Protein AF-A0A834SCP5-F1 (afdb_monomer)

Mean predicted aligned error: 6.64 Å

pLDDT: mean 86.17, std 10.93, range [46.47, 97.38]

Solvent-accessible surface area (backbone atoms only — not comparable to full-atom values): 8808 Å² total; per-residue (Å²): 131,85,77,76,65,58,92,88,56,63,90,80,50,80,80,53,61,79,85,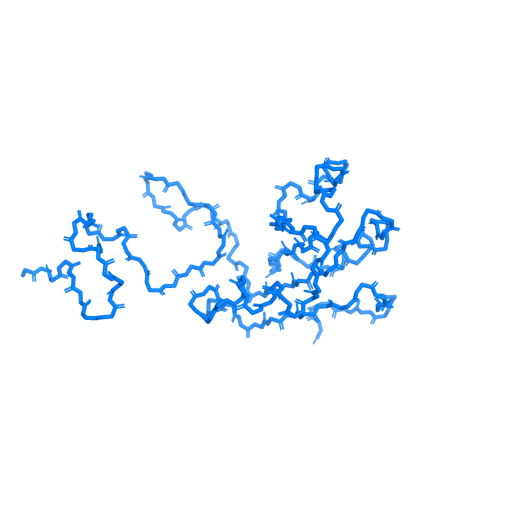71,77,66,87,59,43,72,90,69,89,63,63,96,60,88,64,54,76,73,76,46,96,66,79,49,41,32,37,39,34,37,50,40,46,73,94,45,47,69,64,50,53,61,45,56,72,55,50,60,80,46,45,44,49,36,40,38,21,29,68,58,56,65,72,72,46,64,79,42,79,68,48,76,76,38,45,80,47,70,47,66,82,52,53,64,70,61,49,44,75,70,70,59,39,66,48,42,45,65,73,36,84,44,78,43,82,49,61,72,86,62,81,51,89,86,66,69,76,87,119

Secondary structure (DSSP, 8-state):
---S--TTSPTTGGGSPTTT--S---S----SSS-GGGS-SS---EEEEEEE-GGGHHHHHHHHTTS-TTEEEEEEESSS--GGGGGSTTGGGSEEEE-TT--HHHHHHHH--HHHHTT-SEEEEE-TTS--TT--S--

Foldseek 3Di:
DDDQDDPLFDPPSNPPGRPPTDLAAQPDDADPDDDRVVVDPDAAQEEEEEEDEPVLLVQVLVVVVQDDPNYAYEYEYQCQPLVVNVVPVCSVRHHYDYDHNDDLVVCCVPPVPCRHCVSHPYYHHDYSPDHCPPDHPPD

InterPro domains:
  IPR007877 Protein of unknown function DUF707 [PF05212] (8-139)
  IPR007877 Protein of unknown function DUF707 [PTHR31210] (4-139)

Organism: NCBI:txid362788

Radius of gyration: 17.18 Å; Cα contacts (8 Å, |Δi|>4): 176; chains: 1; bounding box: 31×44×42 Å

Nearest PDB structures (foldseek):
  5jjc-assembly2_D  TM=4.871E-01  e=1.333E-01  Brucella abortus S19
  6ezo-assembly1_C  TM=4.198E-01  e=7.587E-01  Homo sapiens
  7xwi-assembly2_C  TM=4.262E-01  e=9.817E-01  Meyerozyma guilliermondii
  6sgb-assembly1_FF  TM=5.302E-01  e=2.419E+00  Trypanosoma brucei brucei
  3tho-assembly1_B  TM=4.765E-01  e=1.994E+00  Thermotoga maritima

Sequence (139 aa):
MMQIWVPSNPRGAERLAPAIVKSESDLYLRRLWGQPNEDLNVKPKYLVTFTVGYDQIDIIDEAVKKFSENFTILLFHYDGRSSEWDQLKWSRHAIHISAPKQTKWWFAKRFLHPDIVAPYDYIFIWDEDLGVEHFDAEE

Structure (mmCIF, N/CA/C/O backbone):
data_AF-A0A834SCP5-F1
#
_entry.id   AF-A0A834SCP5-F1
#
loop_
_atom_site.group_PDB
_atom_site.id
_atom_site.type_symbol
_atom_site.label_atom_id
_atom_site.label_alt_id
_atom_site.label_comp_id
_atom_site.label_asym_id
_atom_site.label_entity_id
_atom_site.label_seq_id
_atom_site.pdbx_PDB_ins_code
_atom_site.Cartn_x
_atom_site.Cartn_y
_atom_site.Cartn_z
_atom_site.occupancy
_atom_site.B_iso_or_equiv
_atom_site.auth_seq_id
_atom_site.auth_comp_id
_atom_site.auth_asym_id
_atom_site.auth_atom_id
_atom_site.pdbx_PDB_model_num
ATOM 1 N N . MET A 1 1 ? -13.724 -25.102 29.589 1.00 46.47 1 MET A N 1
ATOM 2 C CA . MET A 1 1 ? -12.384 -25.281 28.991 1.00 46.47 1 MET A CA 1
ATOM 3 C C . MET A 1 1 ? -12.423 -24.575 27.642 1.00 46.47 1 MET A C 1
ATOM 5 O O . MET A 1 1 ? -13.245 -24.965 26.825 1.00 46.47 1 MET A O 1
ATOM 9 N N . MET A 1 2 ? -11.686 -23.475 27.450 1.00 54.28 2 MET A N 1
ATOM 10 C CA . MET A 1 2 ? -11.648 -22.790 26.147 1.00 54.28 2 MET A CA 1
ATOM 11 C C . MET A 1 2 ? -11.020 -23.741 25.125 1.00 54.28 2 MET A C 1
ATOM 13 O O . MET A 1 2 ? -9.918 -24.233 25.360 1.00 54.28 2 MET A O 1
ATOM 17 N N . GLN A 1 3 ? -11.719 -24.039 24.027 1.00 53.75 3 GLN A N 1
ATOM 18 C CA . GLN A 1 3 ? -11.093 -24.734 22.906 1.00 53.75 3 GLN A CA 1
ATOM 19 C C . GLN A 1 3 ? -10.038 -23.804 22.299 1.00 53.75 3 GLN A C 1
ATOM 21 O O . GLN A 1 3 ? -10.356 -22.726 21.811 1.00 53.75 3 GLN A O 1
ATOM 26 N N . ILE A 1 4 ? -8.775 -24.221 22.392 1.00 59.66 4 ILE A N 1
ATOM 27 C CA . ILE A 1 4 ? -7.585 -23.465 21.963 1.00 59.66 4 ILE A CA 1
ATOM 28 C C . ILE A 1 4 ? -7.492 -23.416 20.428 1.00 59.66 4 ILE A C 1
ATOM 30 O O . ILE A 1 4 ? -6.882 -22.515 19.858 1.00 59.66 4 ILE A O 1
ATOM 34 N N . TRP A 1 5 ? -8.140 -24.368 19.756 1.00 62.38 5 TRP A N 1
ATOM 35 C CA . TRP A 1 5 ? -8.140 -24.512 18.310 1.00 62.38 5 TRP A CA 1
ATOM 36 C C . TRP A 1 5 ? -9.556 -24.797 17.805 1.00 62.38 5 TRP A C 1
ATOM 38 O O . TRP A 1 5 ? -10.265 -25.625 18.379 1.00 62.38 5 TRP A O 1
ATOM 48 N N . VAL A 1 6 ? -9.942 -24.116 16.727 1.00 67.44 6 VAL A N 1
ATOM 49 C CA . VAL A 1 6 ? -11.191 -24.337 15.986 1.00 67.44 6 VAL A CA 1
ATOM 50 C C . VAL A 1 6 ? -10.865 -24.715 14.536 1.00 67.44 6 VAL A C 1
ATOM 52 O O . VAL A 1 6 ? -9.815 -24.304 14.041 1.00 67.44 6 VAL A O 1
ATOM 55 N N . PRO A 1 7 ? -11.745 -25.448 13.824 1.00 67.69 7 PRO A N 1
ATOM 56 C CA . PRO A 1 7 ? -11.488 -25.905 12.451 1.00 67.69 7 PRO A CA 1
ATOM 57 C C . PRO A 1 7 ? -11.187 -24.800 11.428 1.00 67.69 7 PRO A C 1
ATOM 59 O O . PRO A 1 7 ? -10.659 -25.096 10.362 1.00 67.69 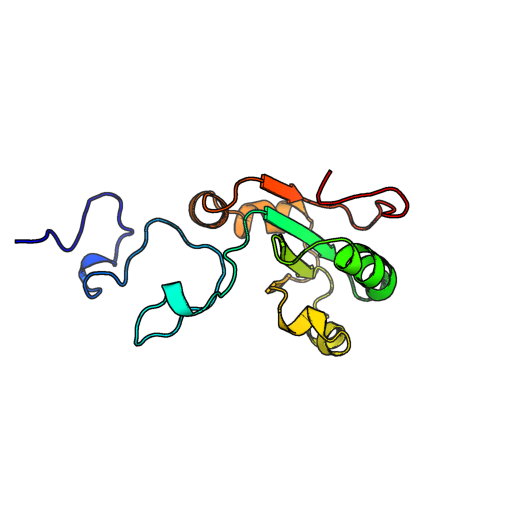7 PRO A O 1
ATOM 62 N N . SER A 1 8 ? -11.524 -23.545 11.736 1.00 69.62 8 SER A N 1
ATOM 63 C CA . SER A 1 8 ? -11.201 -22.378 10.910 1.00 69.62 8 SER A CA 1
ATOM 64 C C . SER A 1 8 ? -9.746 -21.907 11.037 1.00 69.62 8 SER A C 1
ATOM 66 O O . SER A 1 8 ? -9.326 -21.056 10.262 1.00 69.62 8 SER A O 1
ATOM 68 N N . ASN A 1 9 ? -8.968 -22.420 11.996 1.00 71.38 9 ASN A N 1
ATOM 69 C CA . ASN A 1 9 ? -7.567 -22.037 12.161 1.00 71.38 9 ASN A CA 1
ATOM 70 C C . ASN A 1 9 ? -6.670 -22.763 11.138 1.00 71.38 9 ASN A C 1
ATOM 72 O O . ASN A 1 9 ? -6.891 -23.945 10.855 1.00 71.38 9 ASN A O 1
ATOM 76 N N . PRO A 1 10 ? -5.613 -22.109 10.619 1.00 71.75 10 PRO A N 1
ATOM 77 C CA . PRO A 1 10 ? -4.688 -22.741 9.685 1.00 71.75 10 PRO A CA 1
ATOM 78 C C . PRO A 1 10 ? -3.958 -23.930 10.328 1.00 71.75 10 PRO A C 1
ATOM 80 O O . PRO A 1 10 ? -3.697 -23.953 11.534 1.00 71.75 10 PRO A O 1
ATOM 83 N N . ARG A 1 11 ? -3.589 -24.925 9.510 1.00 75.25 11 ARG A N 1
ATOM 84 C CA . ARG A 1 11 ? -2.789 -26.077 9.967 1.00 75.25 11 ARG A CA 1
ATOM 85 C C . ARG A 1 11 ? -1.472 -25.597 10.583 1.00 75.25 11 ARG A C 1
ATOM 87 O O . ARG A 1 11 ? -0.785 -24.772 9.986 1.00 75.25 11 ARG A O 1
ATOM 94 N N . GLY A 1 12 ? -1.104 -26.140 11.742 1.00 75.50 12 GLY A N 1
ATOM 95 C CA . GLY A 1 12 ? 0.082 -25.732 12.506 1.00 75.50 12 GLY A CA 1
ATOM 96 C C . GLY A 1 12 ? -0.224 -24.761 13.652 1.00 75.50 12 GLY A C 1
ATOM 97 O O . GLY A 1 12 ? 0.616 -24.565 14.532 1.00 75.50 12 GLY A O 1
ATOM 98 N N . ALA A 1 13 ? -1.434 -24.194 13.688 1.00 77.94 13 ALA A N 1
ATOM 99 C CA . ALA A 1 13 ? -1.892 -23.316 14.758 1.00 77.94 13 ALA A CA 1
ATOM 100 C C . ALA A 1 13 ? -2.170 -24.047 16.085 1.00 77.94 13 ALA A C 1
ATOM 102 O O . ALA A 1 13 ? -2.325 -23.401 17.117 1.00 77.94 13 ALA A O 1
ATOM 103 N N . GLU A 1 14 ? -2.214 -25.383 16.088 1.00 78.44 14 GLU A N 1
ATOM 104 C CA . GLU A 1 14 ? -2.559 -26.207 17.256 1.00 78.44 14 GLU A CA 1
ATOM 105 C C . GLU A 1 14 ? -1.539 -26.071 18.398 1.00 78.44 14 GLU A C 1
ATOM 107 O O . GLU A 1 14 ? -1.851 -26.367 19.550 1.00 78.44 14 GLU A O 1
ATOM 112 N N . ARG A 1 15 ? -0.310 -25.644 18.079 1.00 79.88 15 ARG A N 1
ATOM 113 C CA . ARG A 1 15 ? 0.790 -25.456 19.040 1.00 79.88 15 ARG A CA 1
ATOM 114 C C . ARG A 1 15 ? 0.938 -24.017 19.528 1.00 79.88 15 ARG A C 1
ATOM 116 O O . ARG A 1 15 ? 1.775 -23.762 20.391 1.00 79.88 15 ARG A O 1
ATOM 123 N N . LEU A 1 16 ? 0.192 -23.078 18.951 1.00 76.06 16 LEU A N 1
ATOM 124 C CA . LEU A 1 16 ? 0.295 -21.669 19.307 1.00 76.06 16 LEU A CA 1
ATOM 125 C C . LEU A 1 16 ? -0.466 -21.399 20.606 1.00 76.06 16 LEU A C 1
ATOM 127 O O . LEU A 1 16 ? -1.488 -22.024 20.892 1.00 76.06 16 LEU A O 1
ATOM 131 N N . ALA A 1 17 ? 0.046 -20.466 21.410 1.00 73.44 17 ALA A N 1
ATOM 132 C CA . ALA A 1 17 ? -0.637 -20.065 22.629 1.00 73.44 17 ALA A CA 1
ATOM 133 C C . ALA A 1 17 ? -2.019 -19.460 22.299 1.00 73.44 17 ALA A C 1
ATOM 135 O O . ALA A 1 17 ? -2.193 -18.858 21.230 1.00 73.44 17 ALA A O 1
ATOM 136 N N . PRO A 1 18 ? -3.002 -19.582 23.212 1.00 65.88 18 PRO A N 1
ATOM 137 C CA . PRO A 1 18 ? -4.299 -18.936 23.050 1.00 65.88 18 PRO A CA 1
ATOM 138 C C . PRO A 1 18 ? -4.137 -17.445 22.723 1.00 65.88 18 PRO A C 1
ATOM 140 O O . PRO A 1 18 ? -3.267 -16.781 23.280 1.00 65.88 18 PRO A O 1
ATOM 143 N N . ALA A 1 19 ? -4.980 -16.930 21.825 1.00 68.19 19 ALA A N 1
ATOM 144 C CA . ALA A 1 19 ? -4.970 -15.548 21.328 1.00 68.19 19 ALA A CA 1
ATOM 145 C C . ALA A 1 19 ? -3.808 -15.134 20.397 1.00 68.19 19 ALA A C 1
ATOM 147 O O . ALA A 1 19 ? -3.849 -14.014 19.889 1.00 68.19 19 ALA A O 1
ATOM 148 N N . ILE A 1 20 ? -2.840 -16.013 20.093 1.00 73.56 20 ILE A N 1
ATOM 149 C CA . ILE A 1 20 ? -1.851 -15.756 19.022 1.00 73.56 20 ILE A CA 1
ATOM 150 C C . ILE A 1 20 ? -2.505 -15.857 17.638 1.00 73.56 20 ILE A C 1
ATOM 152 O O . ILE A 1 20 ? -2.174 -15.101 16.729 1.00 73.56 20 ILE A O 1
ATOM 156 N N . VAL A 1 21 ? -3.436 -16.797 17.471 1.00 74.88 21 VAL A N 1
ATOM 157 C CA . VAL A 1 21 ? -4.108 -17.034 16.191 1.00 74.88 21 VAL A CA 1
ATOM 158 C C . VAL A 1 21 ? -5.268 -16.058 16.042 1.00 74.88 21 VAL A C 1
ATOM 160 O O . VAL A 1 21 ? -6.172 -16.022 16.880 1.00 74.88 21 VAL A O 1
ATOM 163 N N . LYS A 1 22 ? -5.252 -15.292 14.953 1.00 75.31 22 LYS A N 1
ATOM 164 C CA . LYS A 1 22 ? -6.367 -14.461 14.502 1.00 75.31 22 LYS A CA 1
ATOM 165 C C . LYS A 1 22 ? -6.812 -14.935 13.126 1.00 75.31 22 LYS A C 1
ATOM 167 O O . LYS A 1 22 ? -5.977 -15.320 12.313 1.00 75.31 22 LYS A O 1
ATOM 172 N N . SER A 1 23 ? -8.124 -14.935 12.907 1.00 77.00 23 SER A N 1
ATOM 173 C CA . SER A 1 23 ? -8.720 -15.239 11.603 1.00 77.00 23 SER A CA 1
ATOM 174 C C . SER A 1 23 ? -8.443 -14.144 10.581 1.00 77.00 23 SER A C 1
ATOM 176 O O . SER A 1 23 ? -8.426 -14.429 9.394 1.00 77.00 23 SER A O 1
ATOM 178 N N . GLU A 1 24 ? -8.217 -12.915 11.049 1.00 85.12 24 GLU A N 1
ATOM 179 C CA . GLU A 1 24 ? -7.987 -11.739 10.219 1.00 85.12 24 GLU A CA 1
ATOM 180 C C . GLU A 1 24 ? -6.719 -10.997 10.659 1.00 85.12 24 GLU A C 1
ATOM 182 O O . GLU A 1 24 ? -6.310 -11.056 11.825 1.00 85.12 24 GLU A O 1
ATOM 187 N N . SER A 1 25 ? -6.108 -10.279 9.723 1.00 84.31 25 SER A N 1
ATOM 188 C CA . SER A 1 25 ? -4.988 -9.360 9.935 1.00 84.31 25 SER A CA 1
ATOM 189 C C . SER A 1 25 ? -5.335 -8.017 9.304 1.00 84.31 25 SER A C 1
ATOM 191 O O . SER A 1 25 ? -6.116 -7.980 8.373 1.00 84.31 25 SER A O 1
ATOM 193 N N . ASP A 1 26 ? -4.762 -6.924 9.794 1.00 82.50 26 ASP A N 1
ATOM 194 C CA . ASP A 1 26 ? -4.955 -5.572 9.261 1.00 82.50 26 ASP A CA 1
ATOM 195 C C . ASP A 1 26 ? -3.622 -4.920 8.860 1.00 82.50 26 ASP A C 1
ATOM 197 O O . ASP A 1 26 ? -3.487 -3.705 8.883 1.00 82.50 26 ASP A O 1
ATOM 201 N N . LEU A 1 27 ? -2.601 -5.730 8.541 1.00 82.69 27 LEU A N 1
ATOM 202 C CA . LEU A 1 27 ? -1.231 -5.311 8.182 1.00 82.69 27 LEU A CA 1
ATOM 203 C C . LEU A 1 27 ? -0.470 -4.500 9.256 1.00 82.69 27 LEU A C 1
ATOM 205 O O . LEU A 1 27 ? 0.717 -4.217 9.078 1.00 82.69 27 LEU A O 1
ATOM 209 N N . TYR A 1 28 ? -1.098 -4.177 10.386 1.00 81.81 28 TYR A N 1
ATOM 210 C CA . TYR A 1 28 ? -0.467 -3.466 11.490 1.00 81.81 28 TYR A CA 1
ATOM 211 C C . TYR A 1 28 ? 0.436 -4.376 12.320 1.00 81.81 28 TYR A C 1
ATOM 213 O O . TYR A 1 28 ? 0.049 -5.459 12.770 1.00 81.81 28 TYR A O 1
ATOM 221 N N . LEU A 1 29 ? 1.649 -3.891 12.583 1.00 80.06 29 LEU A N 1
ATOM 222 C CA . LEU A 1 29 ? 2.552 -4.505 13.547 1.00 80.06 29 LEU A CA 1
ATOM 223 C C . LEU A 1 29 ? 2.037 -4.234 14.961 1.00 80.06 29 LEU A C 1
ATOM 225 O O . LEU A 1 29 ? 1.812 -3.089 15.342 1.00 80.06 29 LEU A O 1
ATOM 229 N N . ARG A 1 30 ? 1.878 -5.303 15.740 1.00 79.88 30 ARG A N 1
ATOM 230 C CA . ARG A 1 30 ? 1.368 -5.256 17.113 1.00 79.88 30 ARG A CA 1
ATOM 231 C C . ARG A 1 30 ? 2.452 -5.653 18.109 1.00 79.88 30 ARG A C 1
ATOM 233 O O . ARG A 1 30 ? 3.255 -6.548 17.832 1.00 79.88 30 ARG A O 1
ATOM 240 N N . ARG A 1 31 ? 2.471 -5.020 19.284 1.00 83.31 31 ARG A N 1
ATOM 241 C CA . ARG A 1 31 ? 3.366 -5.393 20.391 1.00 83.31 31 ARG A CA 1
ATOM 242 C C . ARG A 1 31 ? 3.031 -6.803 20.889 1.00 83.31 31 ARG A C 1
ATOM 244 O O . ARG A 1 31 ? 1.871 -7.192 20.986 1.00 83.31 31 ARG A O 1
ATOM 251 N N . LEU A 1 32 ? 4.063 -7.565 21.263 1.00 80.38 32 LEU A N 1
ATOM 252 C CA . LEU A 1 32 ? 3.925 -8.923 21.820 1.00 80.38 32 LEU A CA 1
ATOM 253 C C . LEU A 1 32 ? 3.571 -8.942 23.321 1.00 80.38 32 LEU A C 1
ATOM 255 O O . LEU A 1 32 ? 3.537 -10.003 23.940 1.00 80.38 32 LEU A O 1
ATOM 259 N N . TRP A 1 33 ? 3.356 -7.774 23.924 1.00 82.19 33 TRP A N 1
ATOM 260 C CA . TRP A 1 33 ? 3.040 -7.598 25.338 1.00 82.19 33 TRP A CA 1
ATOM 261 C C . TRP A 1 33 ? 2.007 -6.478 25.504 1.00 82.19 33 TRP A C 1
ATOM 263 O O . TRP A 1 33 ? 1.865 -5.628 24.627 1.00 82.19 33 TRP A O 1
ATOM 273 N N . GLY A 1 34 ? 1.315 -6.453 26.646 1.00 85.50 34 GLY A N 1
ATOM 274 C CA . GLY A 1 34 ? 0.270 -5.460 26.919 1.00 85.50 34 GLY A CA 1
ATOM 275 C C . GLY A 1 34 ? -1.022 -5.747 26.153 1.00 85.50 34 GLY A C 1
ATOM 276 O O . GLY A 1 34 ? -1.299 -6.901 25.820 1.00 85.50 34 GLY A O 1
ATOM 277 N N . GLN A 1 35 ? -1.829 -4.711 25.906 1.00 81.56 35 GLN A N 1
ATOM 278 C CA . GLN A 1 35 ? -3.026 -4.818 25.073 1.00 81.56 35 GLN A CA 1
ATOM 279 C C . GLN A 1 35 ? -2.733 -4.279 23.662 1.00 81.56 35 GLN A C 1
ATOM 281 O O . GLN A 1 35 ? -2.605 -3.070 23.499 1.00 81.56 35 GLN A O 1
ATOM 286 N N . PRO A 1 36 ? -2.696 -5.130 22.617 1.00 78.62 36 PRO A N 1
ATOM 287 C CA . PRO A 1 36 ? -2.420 -4.694 21.242 1.00 78.62 36 PRO A CA 1
ATOM 288 C C . PRO A 1 36 ? -3.405 -3.672 20.666 1.00 78.62 36 PRO A C 1
ATOM 290 O O . PRO A 1 36 ? -3.125 -3.044 19.652 1.00 78.62 36 PRO A O 1
ATOM 293 N N . ASN A 1 37 ? -4.589 -3.536 21.264 1.00 75.88 37 ASN A N 1
ATOM 294 C CA . ASN A 1 37 ? -5.571 -2.534 20.848 1.00 75.88 37 ASN A CA 1
ATOM 295 C C . ASN A 1 37 ? -5.157 -1.110 21.245 1.00 75.88 37 ASN A C 1
ATOM 297 O O . ASN A 1 37 ? -5.706 -0.160 20.707 1.00 75.88 37 ASN A O 1
ATOM 301 N N . GLU A 1 38 ? -4.193 -0.964 22.156 1.00 83.44 38 GLU A N 1
ATOM 302 C CA . GLU A 1 38 ? -3.624 0.326 22.556 1.00 83.44 38 GLU A CA 1
ATOM 303 C C . GLU A 1 38 ? -2.500 0.785 21.610 1.00 83.44 38 GLU A C 1
ATOM 305 O O . GLU A 1 38 ? -1.951 1.867 21.794 1.00 83.44 38 GLU A O 1
ATOM 310 N N . ASP A 1 39 ? -2.119 -0.032 20.620 1.00 82.12 39 ASP A N 1
ATOM 311 C CA . ASP A 1 39 ? -1.041 0.297 19.674 1.00 82.12 39 ASP A CA 1
ATOM 312 C C . ASP A 1 39 ? -1.471 1.349 18.645 1.00 82.12 39 ASP A C 1
ATOM 314 O O . ASP A 1 39 ? -0.627 2.030 18.066 1.00 82.12 39 ASP A O 1
ATOM 318 N N . LEU A 1 40 ? -2.781 1.489 18.427 1.00 78.94 40 LEU A N 1
ATOM 319 C CA . LEU A 1 40 ? -3.362 2.424 17.474 1.00 78.94 40 LEU A CA 1
ATOM 320 C C . LEU A 1 40 ? -4.300 3.382 18.210 1.00 78.94 40 LEU A C 1
ATOM 322 O O . LEU A 1 40 ? -5.325 2.963 18.743 1.00 78.94 40 LEU A O 1
ATOM 326 N N . ASN A 1 41 ? -3.969 4.676 18.200 1.00 79.19 41 ASN A N 1
ATOM 327 C CA . ASN A 1 41 ? -4.853 5.722 18.734 1.00 79.19 41 ASN A CA 1
ATOM 328 C C . ASN A 1 41 ? -6.139 5.849 17.904 1.00 79.19 41 ASN A C 1
ATOM 330 O O . ASN A 1 41 ? -7.214 6.091 18.446 1.00 79.19 41 ASN A O 1
ATOM 334 N N . VAL A 1 42 ? -6.011 5.666 16.589 1.00 82.75 42 VAL A N 1
ATOM 335 C CA . VAL A 1 42 ? -7.102 5.642 15.617 1.00 82.75 42 VAL A CA 1
ATOM 336 C C . VAL A 1 42 ? -6.962 4.344 14.843 1.00 82.75 42 VAL A C 1
ATOM 338 O O . VAL A 1 42 ? -5.881 4.046 14.342 1.00 82.75 42 VAL A O 1
ATOM 341 N N . LYS A 1 43 ? -8.037 3.553 14.776 1.00 85.75 43 LYS A N 1
ATOM 342 C CA . LYS A 1 43 ? -8.078 2.358 13.932 1.00 85.75 43 LYS A CA 1
ATOM 343 C C . LYS A 1 43 ? -8.467 2.787 12.513 1.00 85.75 43 LYS A C 1
ATOM 345 O O . LYS A 1 43 ? -9.593 3.262 12.348 1.00 85.75 43 LYS A O 1
ATOM 350 N N . PRO A 1 44 ? -7.597 2.603 11.509 1.00 88.69 44 PRO A N 1
ATOM 351 C CA . PRO A 1 44 ? -7.918 3.002 10.145 1.00 88.69 44 PRO A CA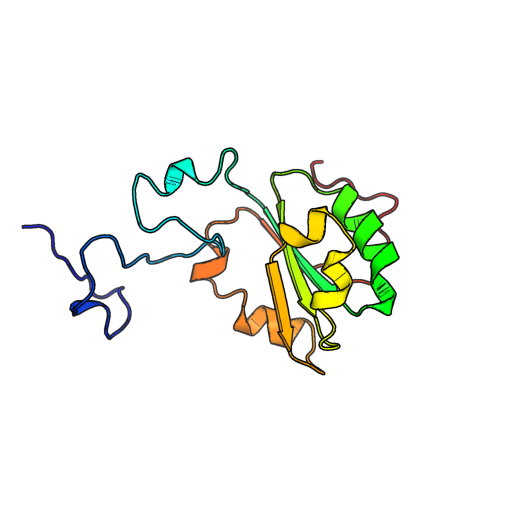 1
ATOM 352 C C . PRO A 1 44 ? -9.070 2.169 9.597 1.00 88.69 44 PRO A C 1
ATOM 354 O O . PRO A 1 44 ? -9.182 0.974 9.881 1.00 88.69 44 PRO A O 1
ATOM 357 N N . LYS A 1 45 ? -9.956 2.836 8.861 1.00 92.31 45 LYS A N 1
ATOM 358 C CA . LYS A 1 45 ? -11.181 2.257 8.298 1.00 92.31 45 LYS A CA 1
ATOM 359 C C . LYS A 1 45 ? -11.023 1.909 6.832 1.00 92.31 45 LYS A C 1
ATOM 361 O O . LYS A 1 45 ? -11.694 1.010 6.337 1.00 92.31 45 LYS A O 1
ATOM 366 N N . TYR A 1 46 ? -10.138 2.612 6.141 1.00 94.00 46 TYR A N 1
ATOM 367 C CA . TYR A 1 46 ? -9.991 2.526 4.700 1.00 94.00 46 TYR A CA 1
ATOM 368 C C . TYR A 1 46 ? -8.580 2.065 4.355 1.00 94.00 46 TYR A C 1
ATOM 370 O O . TYR A 1 46 ? -7.617 2.402 5.042 1.00 94.00 46 TYR A O 1
ATOM 378 N N . LEU A 1 47 ? -8.447 1.295 3.282 1.00 95.06 47 LEU A N 1
ATOM 379 C CA . LEU A 1 47 ? -7.156 0.910 2.723 1.00 95.06 47 LEU A CA 1
ATOM 380 C C . LEU A 1 47 ? -7.024 1.539 1.345 1.00 95.06 47 LEU A C 1
ATOM 382 O O . LEU A 1 47 ? -7.899 1.346 0.506 1.00 95.06 47 LEU A O 1
ATOM 386 N N . VAL A 1 48 ? -5.919 2.228 1.080 1.00 94.88 48 VAL A N 1
ATOM 387 C CA . VAL A 1 48 ? -5.557 2.648 -0.275 1.00 94.88 48 VAL A CA 1
ATOM 388 C C . VAL A 1 48 ? -4.225 2.035 -0.673 1.00 94.88 48 VAL A C 1
ATOM 390 O O . VAL A 1 48 ? -3.262 2.017 0.098 1.00 94.88 48 VAL A O 1
ATOM 393 N N . THR A 1 49 ? -4.185 1.498 -1.889 1.00 95.50 49 THR A N 1
ATOM 394 C CA . THR A 1 49 ? -2.999 0.861 -2.449 1.00 95.50 49 THR A CA 1
ATOM 395 C C . THR A 1 49 ? -2.569 1.558 -3.725 1.00 95.50 49 THR A C 1
ATOM 397 O O . THR A 1 49 ? -3.409 1.748 -4.604 1.00 95.50 49 THR A O 1
ATOM 400 N N . PHE A 1 50 ? -1.275 1.832 -3.866 1.00 95.25 50 PHE A N 1
ATOM 401 C CA . PHE A 1 50 ? -0.685 2.389 -5.084 1.00 95.25 50 PHE A CA 1
ATOM 402 C C . PHE A 1 50 ? 0.347 1.422 -5.658 1.00 95.25 50 PHE A C 1
ATOM 404 O O . PHE A 1 50 ? 1.173 0.890 -4.915 1.00 95.25 50 PHE A O 1
ATOM 411 N N . THR A 1 51 ? 0.339 1.216 -6.974 1.00 94.88 51 THR A N 1
ATOM 412 C CA . THR A 1 51 ? 1.501 0.667 -7.679 1.00 94.88 51 THR A CA 1
ATOM 413 C C . THR A 1 51 ? 2.446 1.778 -8.048 1.00 94.88 51 THR A C 1
ATOM 415 O O . THR A 1 51 ? 2.050 2.693 -8.744 1.00 94.88 51 THR A O 1
ATOM 418 N N . VAL A 1 52 ? 3.683 1.715 -7.570 1.00 95.19 52 VAL A N 1
ATOM 419 C CA . VAL A 1 52 ? 4.587 2.858 -7.664 1.00 95.19 52 VAL A CA 1
ATOM 420 C C . VAL A 1 52 ? 5.971 2.455 -8.138 1.00 95.19 52 VAL A C 1
ATOM 422 O O . VAL A 1 52 ? 6.487 1.379 -7.809 1.00 95.19 52 VAL A O 1
ATOM 425 N N . GLY A 1 53 ? 6.574 3.366 -8.891 1.00 94.94 53 GLY A N 1
ATOM 426 C CA . GLY A 1 53 ? 8.010 3.457 -9.092 1.00 94.94 53 GLY A CA 1
ATOM 427 C C . GLY A 1 53 ? 8.553 4.758 -8.511 1.00 94.94 53 GLY A C 1
ATOM 428 O O . GLY A 1 53 ? 7.818 5.716 -8.275 1.00 94.94 53 GLY A O 1
ATOM 429 N N . TYR A 1 54 ? 9.863 4.809 -8.302 1.00 95.69 54 TYR A N 1
ATOM 430 C CA . TYR A 1 54 ? 10.562 5.983 -7.789 1.00 95.69 54 TYR A CA 1
ATOM 431 C C . TYR A 1 54 ? 10.299 7.244 -8.620 1.00 95.69 54 TYR A C 1
ATOM 433 O O . TYR A 1 54 ? 10.168 8.328 -8.063 1.00 95.69 54 TYR A O 1
ATOM 441 N N . ASP A 1 55 ? 10.159 7.104 -9.939 1.00 94.00 55 ASP A N 1
ATOM 442 C CA . ASP A 1 55 ? 9.919 8.234 -10.845 1.00 94.00 55 ASP A CA 1
ATOM 443 C C . ASP A 1 55 ? 8.551 8.915 -10.614 1.00 94.00 55 ASP A C 1
ATOM 445 O O . ASP A 1 55 ? 8.324 10.017 -11.103 1.00 94.00 55 ASP A O 1
ATOM 449 N N . GLN A 1 56 ? 7.646 8.288 -9.855 1.00 92.56 56 GLN A N 1
ATOM 450 C CA . GLN A 1 56 ? 6.311 8.807 -9.522 1.00 92.56 56 GLN A CA 1
ATOM 451 C C . GLN A 1 56 ? 6.238 9.415 -8.118 1.00 92.56 56 GLN A C 1
ATOM 453 O O . GLN A 1 56 ? 5.158 9.808 -7.676 1.00 92.56 56 GLN A O 1
ATOM 458 N N . ILE A 1 57 ? 7.360 9.483 -7.397 1.00 94.38 57 ILE A N 1
ATOM 459 C CA . ILE A 1 57 ? 7.362 9.830 -5.976 1.00 94.38 57 ILE A CA 1
ATOM 460 C C . ILE A 1 57 ? 6.693 11.179 -5.681 1.00 94.38 57 ILE A C 1
ATOM 462 O O . ILE A 1 57 ? 5.938 11.269 -4.718 1.00 94.38 57 ILE A O 1
ATOM 466 N N . ASP A 1 58 ? 6.893 12.189 -6.529 1.00 92.94 58 ASP A N 1
ATOM 467 C CA . ASP A 1 58 ? 6.317 13.524 -6.332 1.00 92.94 58 ASP A CA 1
ATOM 468 C C . ASP A 1 58 ? 4.787 13.512 -6.477 1.00 92.94 58 ASP A C 1
ATOM 470 O O . ASP A 1 58 ? 4.072 14.107 -5.675 1.00 92.94 58 ASP A O 1
ATOM 474 N N . ILE A 1 59 ? 4.265 12.781 -7.466 1.00 91.44 59 ILE A N 1
ATOM 475 C CA . ILE A 1 59 ? 2.817 12.660 -7.698 1.00 91.44 59 ILE A CA 1
ATOM 476 C C . ILE A 1 59 ? 2.162 11.907 -6.537 1.00 91.44 59 ILE A C 1
ATOM 478 O O . ILE A 1 59 ? 1.099 12.300 -6.057 1.00 91.44 59 ILE A O 1
ATOM 482 N N . ILE A 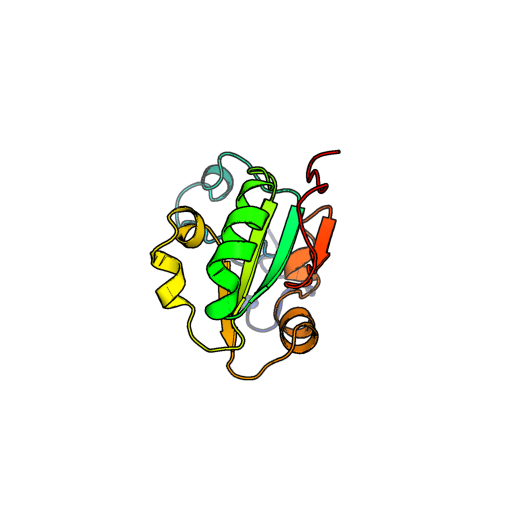1 60 ? 2.808 10.845 -6.051 1.00 93.12 60 ILE A N 1
ATOM 483 C CA . ILE A 1 60 ? 2.294 10.061 -4.927 1.00 93.12 60 ILE A CA 1
ATOM 484 C C . ILE A 1 60 ? 2.405 10.836 -3.609 1.00 93.12 60 ILE A C 1
ATOM 486 O O . ILE A 1 60 ? 1.516 10.712 -2.771 1.00 93.12 60 ILE A O 1
ATOM 490 N N . ASP A 1 61 ? 3.432 11.668 -3.420 1.00 94.25 61 ASP A N 1
ATOM 491 C CA . ASP A 1 61 ? 3.529 12.562 -2.261 1.00 94.25 61 ASP A CA 1
ATOM 492 C C . ASP A 1 61 ? 2.341 13.536 -2.211 1.00 94.25 61 ASP A C 1
ATOM 494 O O . ASP A 1 61 ? 1.700 13.684 -1.169 1.00 94.25 61 ASP A O 1
ATOM 498 N N . GLU A 1 62 ? 1.981 14.139 -3.346 1.00 91.88 62 GLU A N 1
ATOM 499 C CA . GLU A 1 62 ? 0.798 15.003 -3.443 1.00 91.88 62 GLU A CA 1
ATOM 500 C C . GLU A 1 62 ? -0.516 14.233 -3.254 1.00 91.88 62 GLU A C 1
ATOM 502 O O . GLU A 1 62 ? -1.433 14.734 -2.601 1.00 91.88 62 GLU A O 1
ATOM 507 N N . ALA A 1 63 ? -0.606 13.001 -3.761 1.00 91.06 63 ALA A N 1
ATOM 508 C CA . ALA A 1 63 ? -1.762 12.133 -3.554 1.00 91.06 63 ALA A CA 1
ATOM 509 C C . ALA A 1 63 ? -1.955 11.777 -2.077 1.00 91.06 63 ALA A C 1
ATOM 511 O O . ALA A 1 63 ? -3.038 11.983 -1.532 1.00 91.06 63 ALA A O 1
ATOM 512 N N . VAL A 1 64 ? -0.909 11.281 -1.410 1.00 92.31 64 VAL A N 1
ATOM 513 C CA . VAL A 1 64 ? -0.986 10.793 -0.025 1.00 92.31 64 VAL A CA 1
ATOM 514 C C . VAL A 1 64 ? -1.380 11.903 0.949 1.00 92.31 64 VAL A C 1
ATOM 516 O O . VAL A 1 64 ? -2.134 11.647 1.885 1.00 92.31 64 VAL A O 1
ATOM 519 N N . LYS A 1 65 ? -0.970 13.152 0.695 1.00 91.56 65 LYS A N 1
ATOM 520 C CA . LYS A 1 65 ? -1.370 14.321 1.501 1.00 91.56 65 LYS A CA 1
ATOM 521 C C . LYS A 1 65 ? -2.880 14.586 1.519 1.00 91.56 65 LYS A C 1
ATOM 523 O O . LYS A 1 65 ? -3.333 15.327 2.388 1.00 91.56 65 LYS A O 1
ATOM 528 N N . LYS A 1 66 ? -3.650 14.015 0.586 1.00 90.69 66 LYS A N 1
ATOM 529 C CA . LYS A 1 66 ? -5.115 14.152 0.538 1.00 90.69 66 LYS A CA 1
ATOM 530 C C . LYS A 1 66 ? -5.860 13.121 1.376 1.00 90.69 66 LYS A C 1
ATOM 532 O O . LYS A 1 66 ? -7.049 13.294 1.618 1.00 90.69 66 LYS A O 1
ATOM 537 N N . PHE A 1 67 ? -5.186 12.064 1.818 1.00 90.75 67 PHE A N 1
ATOM 538 C CA . PHE A 1 67 ? -5.798 11.034 2.645 1.00 90.75 67 PHE A CA 1
ATOM 539 C C . PHE A 1 67 ? -5.641 11.381 4.125 1.00 90.75 67 PHE A C 1
ATOM 541 O O . PHE A 1 67 ? -4.595 11.859 4.567 1.00 90.75 67 PHE A O 1
ATOM 548 N N . SER A 1 68 ? -6.695 11.134 4.899 1.00 91.81 68 SER A N 1
ATOM 549 C CA . SER A 1 68 ? -6.679 11.338 6.345 1.00 91.81 68 SER A CA 1
ATOM 550 C C . SER A 1 68 ? -6.009 10.168 7.081 1.00 91.81 68 SER A C 1
ATOM 552 O O . SER A 1 68 ? -5.646 9.145 6.497 1.00 91.81 68 SER A O 1
ATOM 554 N N . GLU A 1 69 ? -5.915 10.274 8.407 1.00 90.25 69 GLU A N 1
ATOM 555 C CA . GLU A 1 69 ? -5.477 9.181 9.286 1.00 90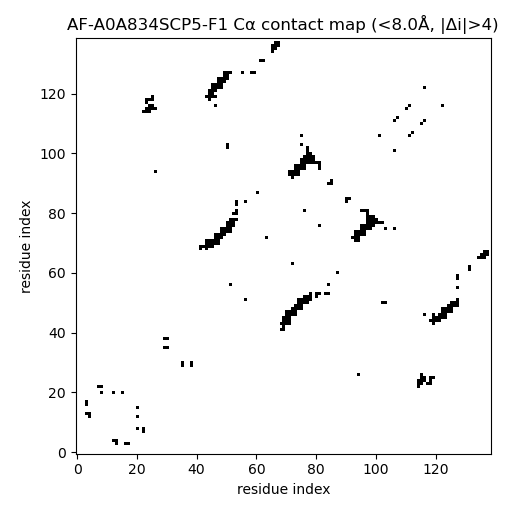.25 69 GLU A CA 1
ATOM 556 C C . GLU A 1 69 ? -6.411 7.952 9.287 1.00 90.25 69 GLU A C 1
ATOM 558 O O . GLU A 1 69 ? -6.034 6.896 9.797 1.00 90.25 69 GLU A O 1
ATOM 563 N N . ASN A 1 70 ? -7.606 8.051 8.687 1.00 92.44 70 ASN A N 1
ATOM 564 C CA . ASN A 1 70 ? -8.505 6.910 8.501 1.00 92.44 70 ASN A CA 1
ATOM 565 C C . ASN A 1 70 ? -7.995 5.919 7.446 1.00 92.44 70 ASN A C 1
ATOM 567 O O . ASN A 1 70 ? -8.541 4.814 7.355 1.00 92.44 70 ASN A O 1
ATOM 571 N N . PHE A 1 71 ? -6.982 6.293 6.658 1.00 93.00 71 PHE A N 1
ATOM 572 C CA . PHE A 1 71 ? -6.431 5.468 5.593 1.00 93.00 71 PHE A CA 1
ATOM 573 C C . PHE A 1 71 ? -5.149 4.750 6.017 1.00 93.00 71 PHE A C 1
ATOM 575 O O . PHE A 1 71 ? -4.155 5.359 6.413 1.00 93.00 71 PHE A O 1
ATOM 582 N N . THR A 1 72 ? -5.125 3.434 5.829 1.00 94.19 72 THR A N 1
ATOM 583 C CA . THR A 1 72 ? -3.875 2.693 5.680 1.00 94.19 72 THR A CA 1
ATOM 584 C C . THR A 1 72 ? -3.330 2.927 4.273 1.00 94.19 72 THR A C 1
ATOM 586 O O . THR A 1 72 ? -4.018 2.654 3.288 1.00 94.19 72 THR A O 1
ATOM 589 N N . ILE A 1 73 ? -2.081 3.387 4.176 1.00 95.00 73 ILE A N 1
ATOM 590 C CA . ILE A 1 73 ? -1.371 3.556 2.903 1.00 95.00 73 ILE A CA 1
ATOM 591 C C . ILE A 1 73 ? -0.490 2.330 2.640 1.00 95.00 73 ILE A C 1
ATOM 593 O O . ILE A 1 73 ? 0.391 2.006 3.441 1.00 95.00 73 ILE A O 1
ATOM 597 N N . LEU A 1 74 ? -0.702 1.668 1.502 1.00 96.06 74 LEU A N 1
ATOM 598 C CA . LEU A 1 74 ? 0.070 0.510 1.051 1.00 96.06 74 LEU A CA 1
ATOM 599 C C . LEU A 1 74 ? 0.693 0.782 -0.325 1.00 96.06 74 LEU A C 1
ATOM 601 O O . LEU A 1 74 ? -0.004 1.051 -1.299 1.00 96.06 74 LEU A O 1
ATOM 605 N N . LEU A 1 75 ? 2.015 0.679 -0.425 1.00 96.44 75 LEU A N 1
ATOM 606 C CA . LEU A 1 75 ? 2.766 0.934 -1.651 1.00 96.44 75 LEU A CA 1
ATOM 607 C C . LEU A 1 75 ? 3.331 -0.371 -2.219 1.00 96.44 75 LEU A C 1
ATOM 609 O O . LEU A 1 75 ? 4.100 -1.078 -1.560 1.00 96.44 75 LEU A O 1
ATOM 613 N N . PHE A 1 76 ? 2.971 -0.674 -3.462 1.00 96.81 76 PHE A N 1
ATOM 614 C CA . PHE A 1 76 ? 3.478 -1.793 -4.247 1.00 96.81 76 PHE A CA 1
ATOM 615 C C . PHE A 1 76 ? 4.606 -1.317 -5.170 1.00 96.81 76 PHE A C 1
ATOM 617 O O . PHE A 1 76 ? 4.355 -0.736 -6.223 1.00 96.81 76 PHE A O 1
ATOM 624 N N . HIS A 1 77 ? 5.852 -1.583 -4.784 1.00 97.12 77 HIS A N 1
ATOM 625 C CA . HIS A 1 77 ? 7.052 -1.158 -5.508 1.00 97.12 77 HIS A CA 1
ATOM 626 C C . HIS A 1 77 ? 7.402 -2.175 -6.590 1.00 97.12 77 HIS A C 1
ATOM 628 O O . HIS A 1 77 ? 7.896 -3.271 -6.293 1.00 97.12 77 HIS A O 1
ATOM 634 N N . TYR A 1 78 ? 7.159 -1.821 -7.853 1.00 95.88 78 TYR A N 1
ATOM 635 C CA . TYR A 1 78 ? 7.509 -2.676 -8.993 1.00 95.88 78 TYR A CA 1
ATOM 636 C C . TYR A 1 78 ? 8.973 -2.523 -9.431 1.00 95.88 78 TYR A C 1
ATOM 638 O O . TYR A 1 78 ? 9.463 -3.317 -10.237 1.00 95.88 78 TYR A O 1
ATOM 646 N N . ASP A 1 79 ? 9.682 -1.514 -8.934 1.00 96.19 79 ASP A N 1
ATOM 647 C CA . ASP A 1 79 ? 11.041 -1.160 -9.352 1.00 96.19 79 ASP A CA 1
ATOM 648 C C . ASP A 1 79 ? 12.132 -1.616 -8.369 1.00 96.19 79 ASP A C 1
ATOM 650 O O . ASP A 1 79 ? 13.316 -1.590 -8.703 1.00 96.19 79 ASP A O 1
ATOM 654 N N . GLY A 1 80 ? 11.746 -2.091 -7.183 1.00 94.44 80 GLY A N 1
ATOM 655 C CA . GLY A 1 80 ? 12.681 -2.521 -6.147 1.00 94.44 80 GLY A CA 1
ATOM 656 C C . GLY A 1 80 ? 13.231 -1.395 -5.266 1.00 94.44 80 GLY A C 1
ATOM 657 O O . GLY A 1 80 ? 14.077 -1.678 -4.422 1.00 94.44 80 GLY A O 1
ATOM 658 N N . ARG A 1 81 ? 12.767 -0.151 -5.431 1.00 96.00 81 ARG A N 1
ATOM 659 C CA . ARG A 1 81 ? 13.370 1.062 -4.850 1.00 96.00 81 ARG A CA 1
ATOM 660 C C . ARG A 1 81 ? 12.599 1.594 -3.644 1.00 96.00 81 ARG A C 1
ATOM 662 O O . ARG A 1 81 ? 12.345 2.787 -3.508 1.00 96.00 81 ARG A O 1
ATOM 669 N N . SER A 1 82 ? 12.180 0.690 -2.758 1.00 95.69 82 SER A N 1
ATOM 670 C CA . SER A 1 82 ? 11.344 1.052 -1.610 1.00 95.69 82 SER A CA 1
ATOM 671 C C . SER A 1 82 ? 12.078 1.894 -0.563 1.00 95.69 82 SER A C 1
ATOM 673 O O . SER A 1 82 ? 11.432 2.665 0.134 1.00 95.69 82 SER A O 1
ATOM 675 N N . SER A 1 83 ? 13.404 1.763 -0.442 1.00 95.81 83 SER A N 1
ATOM 676 C CA . SER A 1 83 ? 14.200 2.505 0.550 1.00 95.81 83 SER A CA 1
ATOM 677 C C . SER A 1 83 ? 14.347 3.984 0.203 1.00 95.81 83 SER A C 1
ATOM 679 O O . SER A 1 83 ? 14.478 4.826 1.083 1.00 95.81 83 SER A O 1
ATOM 681 N N . GLU A 1 84 ? 14.291 4.336 -1.077 1.00 96.50 84 GLU A N 1
ATOM 682 C CA . GLU A 1 84 ? 14.389 5.721 -1.524 1.00 96.50 84 GLU A CA 1
ATOM 683 C C . GLU A 1 84 ? 13.191 6.574 -1.089 1.00 96.50 84 GLU A C 1
ATOM 685 O O . GLU A 1 84 ? 13.295 7.797 -1.041 1.00 96.50 84 GLU A O 1
ATOM 690 N N . TRP A 1 85 ? 12.077 5.943 -0.714 1.00 97.38 85 TRP A N 1
ATOM 691 C CA . TRP A 1 85 ? 10.894 6.620 -0.188 1.00 97.38 85 TRP A CA 1
ATOM 692 C C . TRP A 1 85 ? 11.064 7.100 1.257 1.00 97.38 85 TRP A C 1
ATOM 694 O O . TRP A 1 85 ? 10.335 7.997 1.676 1.00 97.38 85 TRP A O 1
ATOM 704 N N . ASP A 1 86 ? 12.083 6.620 1.985 1.00 95.94 86 ASP A N 1
ATOM 705 C CA . ASP A 1 86 ? 12.387 7.035 3.366 1.00 95.94 86 ASP A CA 1
ATOM 706 C C . ASP A 1 86 ? 12.688 8.541 3.507 1.00 95.94 86 ASP A C 1
ATOM 708 O O . ASP A 1 86 ? 12.718 9.070 4.629 1.00 95.94 86 ASP A O 1
ATOM 712 N N . GLN A 1 87 ? 12.918 9.234 2.383 1.00 95.81 87 GLN A N 1
ATOM 713 C CA . GLN A 1 87 ? 13.037 10.691 2.319 1.00 95.81 87 GLN A CA 1
ATOM 714 C C . GLN A 1 87 ? 11.716 11.414 2.635 1.00 95.81 87 GLN A C 1
ATOM 716 O O . GLN A 1 87 ? 11.737 12.530 3.159 1.00 95.81 87 GLN A O 1
ATOM 721 N N . LEU A 1 88 ? 10.570 10.773 2.384 1.00 96.94 88 LEU A N 1
ATOM 722 C CA . LEU A 1 88 ? 9.252 11.281 2.747 1.00 96.94 88 LEU A CA 1
ATOM 723 C C . LEU A 1 88 ? 8.913 10.840 4.173 1.00 96.94 88 LEU A C 1
ATOM 725 O O . LEU A 1 88 ? 8.840 9.654 4.484 1.00 96.94 88 LEU A O 1
ATOM 729 N N . LYS A 1 89 ? 8.668 11.791 5.080 1.00 95.62 89 LYS A N 1
ATOM 730 C CA . LYS A 1 89 ? 8.423 11.467 6.501 1.00 95.62 89 LYS A CA 1
ATOM 731 C C . LYS A 1 89 ? 7.223 10.540 6.715 1.00 95.62 89 LYS A C 1
ATOM 733 O O . LYS A 1 89 ? 7.263 9.699 7.613 1.00 95.62 89 LYS A O 1
ATOM 738 N N . TRP A 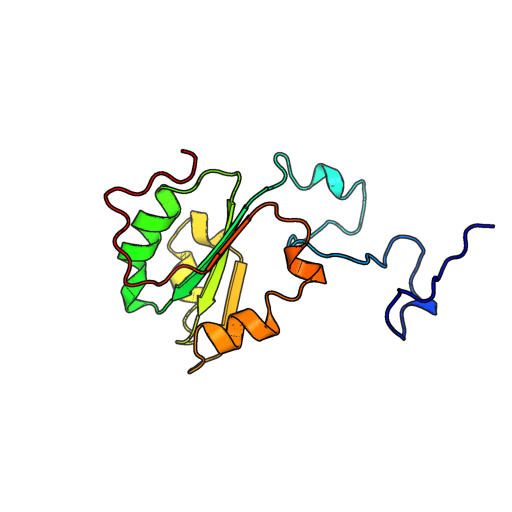1 90 ? 6.168 10.697 5.917 1.00 94.62 90 TRP A N 1
ATOM 739 C CA . TRP A 1 90 ? 4.970 9.862 6.010 1.00 94.62 90 TRP A CA 1
ATOM 740 C C . TRP A 1 90 ? 5.226 8.428 5.527 1.00 94.62 90 TRP A C 1
ATOM 742 O O . TRP A 1 90 ? 4.606 7.512 6.057 1.00 94.62 90 TRP A O 1
ATOM 752 N N . SER A 1 91 ? 6.184 8.209 4.612 1.00 95.31 91 SER A N 1
ATOM 753 C CA . SER A 1 91 ? 6.490 6.885 4.044 1.00 95.31 91 SER A CA 1
ATOM 754 C C . SER A 1 91 ? 6.854 5.866 5.118 1.00 95.31 91 SER A C 1
ATOM 756 O O . SER A 1 91 ? 6.472 4.710 5.020 1.00 95.31 91 SER A O 1
ATOM 758 N N . ARG A 1 92 ? 7.492 6.296 6.210 1.00 92.19 92 ARG A N 1
ATOM 759 C CA . ARG A 1 92 ? 7.840 5.411 7.335 1.00 92.19 92 ARG A CA 1
ATOM 760 C C . ARG A 1 92 ? 6.634 4.802 8.051 1.00 92.19 92 ARG A C 1
ATOM 762 O O . ARG A 1 92 ? 6.798 3.838 8.792 1.00 92.19 92 ARG A O 1
ATOM 769 N N . HIS A 1 93 ? 5.456 5.393 7.877 1.00 90.06 93 HIS A N 1
ATOM 770 C CA . HIS A 1 93 ? 4.195 4.907 8.433 1.00 90.06 93 HIS A CA 1
ATOM 771 C C . HIS A 1 93 ? 3.348 4.172 7.385 1.00 90.06 93 HIS A C 1
ATOM 773 O O . HIS A 1 93 ? 2.344 3.560 7.741 1.00 90.06 93 HIS A O 1
ATOM 779 N N . ALA A 1 94 ? 3.744 4.221 6.109 1.00 94.06 94 ALA A N 1
ATOM 780 C CA . ALA A 1 94 ? 3.136 3.431 5.053 1.00 94.06 94 ALA A CA 1
ATOM 781 C C . ALA A 1 94 ? 3.694 2.003 5.066 1.00 94.06 94 ALA A C 1
ATOM 783 O O . ALA A 1 94 ? 4.784 1.725 5.572 1.00 94.06 94 ALA A O 1
ATOM 784 N N . ILE A 1 95 ? 2.943 1.077 4.482 1.00 94.38 95 ILE A N 1
ATOM 785 C CA . ILE A 1 95 ? 3.393 -0.299 4.288 1.00 94.38 95 ILE A CA 1
ATOM 786 C C . ILE A 1 95 ? 4.012 -0.396 2.900 1.00 94.38 95 ILE A C 1
ATOM 788 O O . ILE A 1 95 ? 3.399 -0.016 1.906 1.00 94.38 95 ILE A O 1
ATOM 792 N N . HIS A 1 96 ? 5.224 -0.933 2.821 1.00 95.88 96 HIS A N 1
ATOM 793 C CA . HIS A 1 96 ? 5.948 -1.099 1.566 1.00 95.88 96 HIS A CA 1
ATOM 794 C C . HIS A 1 96 ? 6.051 -2.583 1.222 1.00 95.88 96 HIS A C 1
ATOM 796 O O . HIS A 1 96 ? 6.564 -3.379 2.009 1.00 95.88 96 HIS A O 1
ATOM 802 N N . ILE A 1 97 ? 5.603 -2.958 0.026 1.00 95.69 97 ILE A N 1
ATOM 803 C CA . ILE A 1 97 ? 5.788 -4.301 -0.524 1.00 95.69 97 ILE A CA 1
ATOM 804 C C . ILE A 1 97 ? 6.533 -4.165 -1.841 1.00 95.69 97 ILE A C 1
ATOM 806 O O . ILE A 1 97 ? 6.065 -3.505 -2.760 1.00 95.69 97 ILE A O 1
ATOM 810 N N . SER A 1 98 ? 7.696 -4.802 -1.931 1.00 96.50 98 SER A N 1
ATOM 811 C CA . SER A 1 98 ? 8.586 -4.684 -3.081 1.00 96.50 98 SER A CA 1
ATOM 812 C C . SER A 1 98 ? 8.724 -6.021 -3.794 1.00 96.50 98 SER A C 1
ATOM 814 O O . SER A 1 98 ? 9.111 -7.025 -3.193 1.00 96.50 98 SER A O 1
ATOM 816 N N . ALA A 1 99 ? 8.379 -6.040 -5.080 1.00 96.88 99 ALA A N 1
ATOM 817 C CA . ALA A 1 99 ? 8.581 -7.185 -5.957 1.00 96.88 99 ALA A CA 1
ATOM 818 C C . ALA A 1 99 ? 8.914 -6.674 -7.368 1.00 96.88 99 ALA A C 1
ATOM 820 O O . ALA A 1 99 ? 8.019 -6.208 -8.079 1.00 96.88 99 ALA A O 1
ATOM 821 N N . PRO A 1 100 ? 10.186 -6.762 -7.799 1.00 95.69 100 PRO A N 1
ATOM 822 C CA . PRO A 1 100 ? 10.601 -6.212 -9.079 1.00 95.69 100 PRO A CA 1
ATOM 823 C C . PRO A 1 100 ? 9.820 -6.792 -10.265 1.00 95.69 100 PRO A C 1
ATOM 825 O O . PRO A 1 100 ? 9.603 -8.007 -10.358 1.00 95.69 100 PRO A O 1
ATOM 828 N N . LYS A 1 101 ? 9.474 -5.918 -11.215 1.00 94.94 101 LYS A N 1
ATOM 829 C CA . LYS A 1 101 ? 8.848 -6.238 -12.509 1.00 94.94 101 LYS A CA 1
ATOM 830 C C . LYS A 1 101 ? 7.489 -6.941 -12.387 1.00 94.94 101 LYS A C 1
ATOM 832 O O . LYS A 1 101 ? 7.161 -7.791 -13.215 1.00 94.94 101 LYS A O 1
ATOM 837 N N . GLN A 1 102 ? 6.711 -6.610 -11.357 1.00 96.31 102 GLN A N 1
ATOM 838 C CA . GLN A 1 102 ? 5.349 -7.118 -11.165 1.00 96.31 102 GLN A CA 1
ATOM 839 C C . GLN A 1 102 ? 4.295 -6.053 -11.467 1.00 96.31 102 GLN A C 1
ATOM 841 O O . GLN A 1 102 ? 4.557 -4.858 -11.391 1.00 96.31 102 GLN A O 1
ATOM 846 N N . THR A 1 103 ? 3.090 -6.499 -11.819 1.00 93.19 103 THR A N 1
ATOM 847 C CA . THR A 1 103 ? 1.959 -5.622 -12.151 1.00 93.19 103 THR A CA 1
ATOM 848 C C . THR A 1 103 ? 1.043 -5.398 -10.950 1.00 93.19 103 THR A C 1
ATOM 850 O O . THR A 1 103 ? 1.002 -6.215 -10.028 1.00 93.19 103 THR A O 1
ATOM 853 N N . LYS A 1 104 ? 0.218 -4.346 -10.995 1.00 92.56 104 LYS A N 1
ATOM 854 C CA . LYS A 1 104 ? -0.797 -4.025 -9.972 1.00 92.56 104 LYS A CA 1
ATOM 855 C C . LYS A 1 104 ? -1.617 -5.223 -9.514 1.00 92.56 104 LYS A C 1
ATOM 857 O O . LYS A 1 104 ? -1.669 -5.554 -8.330 1.00 92.56 104 LYS A O 1
ATOM 862 N N . TRP A 1 105 ? -2.180 -5.959 -10.467 1.00 94.94 105 TRP A N 1
ATOM 863 C CA . TRP A 1 105 ? -2.989 -7.137 -10.163 1.00 94.94 105 TRP A CA 1
ATOM 864 C C . TRP A 1 105 ? -2.185 -8.326 -9.635 1.00 94.94 105 TRP A C 1
ATOM 866 O O . TRP A 1 105 ? -2.754 -9.197 -8.977 1.00 94.94 105 TRP A O 1
ATOM 876 N N . TRP A 1 106 ? -0.880 -8.392 -9.904 1.00 96.50 106 TRP A N 1
ATOM 877 C CA . TRP A 1 106 ? -0.023 -9.422 -9.326 1.00 96.50 106 TRP A CA 1
ATOM 878 C C . TRP A 1 106 ? 0.140 -9.227 -7.816 1.00 96.50 106 TRP A C 1
ATOM 880 O O . TRP A 1 106 ? 0.038 -10.214 -7.080 1.00 96.50 106 TRP A O 1
ATOM 890 N N . PHE A 1 107 ? 0.331 -7.977 -7.373 1.00 96.25 107 PHE A N 1
ATOM 891 C CA . PHE A 1 107 ? 0.403 -7.613 -5.957 1.00 96.25 107 PHE A CA 1
ATOM 892 C C . PHE A 1 107 ? -0.943 -7.794 -5.265 1.00 96.25 107 PHE A C 1
ATOM 894 O O . PHE A 1 107 ? -1.020 -8.528 -4.281 1.00 96.25 107 PHE A O 1
ATOM 901 N N . ALA A 1 108 ? -2.011 -7.204 -5.814 1.00 94.75 108 ALA A N 1
ATOM 902 C CA . ALA A 1 108 ? -3.342 -7.252 -5.209 1.00 94.75 108 ALA A CA 1
ATOM 903 C C . ALA A 1 108 ? -3.779 -8.696 -4.904 1.00 94.75 108 ALA A C 1
ATOM 905 O O . ALA A 1 108 ? -4.146 -9.014 -3.779 1.00 94.75 108 ALA A O 1
ATOM 906 N N . LYS A 1 109 ? -3.618 -9.619 -5.863 1.00 94.69 109 LYS A N 1
ATOM 907 C CA . LYS A 1 109 ? -3.968 -11.04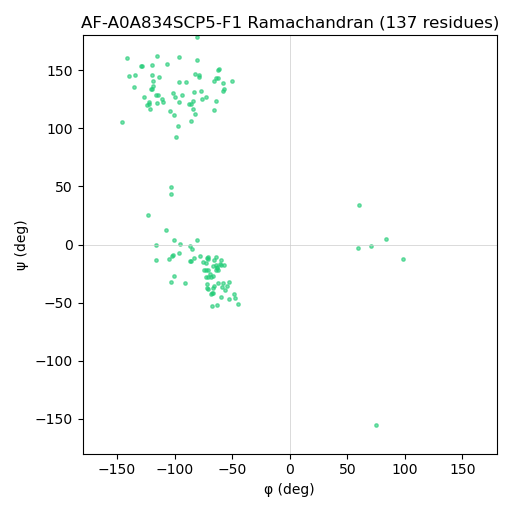0 -5.678 1.00 94.69 109 LYS A CA 1
ATOM 908 C C . LYS A 1 109 ? -3.177 -11.755 -4.574 1.00 94.69 109 LYS A C 1
ATOM 910 O O . LYS A 1 109 ? -3.611 -12.811 -4.128 1.00 94.69 109 LYS A O 1
ATOM 915 N N . ARG A 1 110 ? -2.002 -11.251 -4.192 1.00 94.88 110 ARG A N 1
ATOM 916 C CA . ARG A 1 110 ? -1.099 -11.890 -3.217 1.00 94.88 110 ARG A CA 1
ATOM 917 C C . ARG A 1 110 ? -1.141 -11.244 -1.844 1.00 94.88 110 ARG A C 1
ATOM 919 O O . ARG A 1 110 ? -0.948 -11.945 -0.858 1.00 94.88 110 ARG A O 1
ATOM 926 N N . PHE A 1 111 ? -1.375 -9.938 -1.791 1.00 94.44 111 PHE A N 1
ATOM 927 C CA . PHE A 1 111 ? -1.249 -9.154 -0.564 1.00 94.44 111 PHE A CA 1
ATOM 928 C C . PHE A 1 111 ? -2.571 -8.552 -0.085 1.00 94.44 111 PHE A C 1
ATOM 930 O O . PHE A 1 111 ? -2.657 -8.165 1.073 1.00 94.44 111 PHE A O 1
ATOM 937 N N . LEU A 1 112 ? -3.618 -8.547 -0.918 1.00 94.50 112 LEU A N 1
ATOM 938 C CA . LEU A 1 112 ? -4.983 -8.169 -0.530 1.00 94.50 112 LEU A CA 1
ATOM 939 C C . LEU A 1 112 ? -5.863 -9.412 -0.361 1.00 94.50 112 LEU A C 1
ATOM 941 O O . LEU A 1 112 ? -6.937 -9.529 -0.948 1.00 94.50 112 LEU A O 1
ATOM 945 N N . HIS A 1 113 ? -5.367 -10.389 0.400 1.00 92.81 113 HIS A N 1
ATOM 946 C CA . HIS A 1 113 ? -6.148 -11.579 0.732 1.00 92.81 113 HIS A CA 1
ATOM 947 C C . HIS A 1 113 ? -7.395 -11.175 1.541 1.00 92.81 113 HIS A C 1
ATOM 949 O O . HIS A 1 113 ? -7.264 -10.289 2.383 1.00 92.81 113 HIS A O 1
ATOM 955 N N . PRO A 1 114 ? -8.570 -11.814 1.357 1.00 91.62 114 PRO A N 1
ATOM 956 C CA . PRO A 1 114 ? -9.784 -11.482 2.108 1.00 91.62 114 PRO A CA 1
ATOM 957 C C . PRO A 1 114 ? -9.557 -11.368 3.618 1.00 91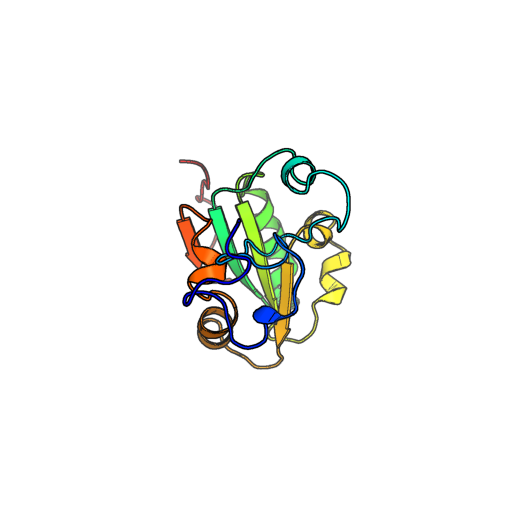.62 114 PRO A C 1
ATOM 959 O O . PRO A 1 114 ? -9.910 -10.358 4.203 1.00 91.62 114 PRO A O 1
ATOM 962 N N . ASP A 1 115 ? -8.846 -12.319 4.221 1.00 89.69 115 ASP A N 1
ATOM 963 C CA . ASP A 1 115 ? -8.526 -12.297 5.658 1.00 89.69 115 ASP A CA 1
ATOM 964 C C . ASP A 1 115 ? -7.625 -11.119 6.093 1.00 89.69 115 ASP A C 1
ATOM 966 O O . ASP A 1 115 ? -7.526 -10.820 7.277 1.00 89.69 115 ASP A O 1
ATOM 970 N N . ILE A 1 116 ? -6.934 -10.458 5.160 1.00 89.50 116 ILE A N 1
ATOM 971 C CA . ILE A 1 116 ? -6.097 -9.273 5.420 1.00 89.50 116 ILE A CA 1
ATOM 972 C C . ILE A 1 116 ? -6.900 -7.980 5.253 1.00 89.50 116 ILE A C 1
ATOM 974 O O . ILE A 1 116 ? -6.626 -6.970 5.894 1.00 89.50 116 ILE A O 1
ATOM 978 N N . VAL A 1 117 ? -7.864 -7.978 4.334 1.00 92.88 117 VAL A N 1
ATOM 979 C CA . VAL A 1 117 ? -8.580 -6.752 3.972 1.00 92.88 117 VAL A CA 1
ATOM 980 C C . VAL A 1 117 ? -9.989 -6.671 4.549 1.00 92.88 117 VAL A C 1
ATOM 982 O O . VAL A 1 117 ? -10.571 -5.594 4.556 1.00 92.88 117 VAL A O 1
ATOM 985 N N . ALA A 1 118 ? -10.515 -7.777 5.083 1.00 92.31 118 ALA A N 1
ATOM 986 C CA . ALA A 1 118 ? -11.802 -7.846 5.773 1.00 92.31 118 ALA A CA 1
ATOM 987 C C . ALA A 1 118 ? -11.974 -6.817 6.909 1.00 92.31 118 ALA A C 1
ATOM 989 O O . ALA A 1 118 ? -13.102 -6.364 7.099 1.00 92.31 118 ALA A O 1
ATOM 990 N N . PRO A 1 119 ? -10.918 -6.400 7.641 1.00 90.81 119 PRO A N 1
ATOM 991 C CA . PRO A 1 119 ? -11.062 -5.367 8.667 1.00 90.81 119 PRO A CA 1
ATOM 992 C C . PRO A 1 119 ? -11.316 -3.943 8.149 1.00 90.81 119 PRO A C 1
ATOM 994 O O . PRO A 1 119 ? -11.587 -3.076 8.982 1.00 90.81 119 PRO A O 1
ATOM 997 N N . TYR A 1 120 ? -11.182 -3.690 6.842 1.00 93.38 120 TYR A N 1
ATOM 998 C CA . TYR A 1 120 ? -11.408 -2.381 6.225 1.00 93.38 120 TYR A CA 1
ATOM 999 C C . TYR A 1 120 ? -12.820 -2.273 5.646 1.00 93.38 120 TYR A C 1
ATOM 1001 O O . TYR A 1 120 ? -13.303 -3.191 4.986 1.00 93.38 120 TYR A O 1
ATOM 1009 N N . ASP A 1 121 ? -13.444 -1.110 5.823 1.00 94.25 121 ASP A N 1
ATOM 1010 C CA . ASP A 1 121 ? -14.771 -0.804 5.285 1.00 94.25 121 ASP A CA 1
ATOM 1011 C C . ASP A 1 121 ? -14.723 -0.629 3.756 1.00 94.25 121 ASP A C 1
ATOM 1013 O O . ASP A 1 121 ? -15.618 -1.079 3.039 1.00 94.25 121 ASP A O 1
ATOM 1017 N N . TYR A 1 122 ? -13.651 -0.005 3.250 1.00 92.88 122 TYR A N 1
ATOM 1018 C CA . TYR A 1 122 ? -13.421 0.225 1.823 1.00 92.88 122 TYR A CA 1
ATOM 1019 C C . TYR A 1 122 ? -11.957 0.013 1.442 1.00 92.88 122 TYR A C 1
ATOM 1021 O O . TYR A 1 122 ? -11.038 0.338 2.198 1.00 92.88 122 TYR A O 1
ATOM 1029 N N . ILE A 1 123 ? -11.752 -0.507 0.230 1.00 93.44 123 ILE A N 1
ATOM 1030 C CA . ILE A 1 123 ? -10.434 -0.759 -0.353 1.00 93.44 123 ILE A CA 1
ATOM 1031 C C . ILE A 1 123 ? -10.347 -0.018 -1.685 1.00 93.44 123 ILE A C 1
ATOM 1033 O O . ILE A 1 123 ? -11.098 -0.302 -2.619 1.00 93.44 123 ILE A O 1
ATOM 1037 N N . PHE A 1 124 ? -9.386 0.890 -1.783 1.00 92.44 124 PHE A N 1
ATOM 1038 C CA . PHE A 1 124 ? -9.078 1.664 -2.973 1.00 92.44 124 PHE A CA 1
ATOM 1039 C C . PHE A 1 124 ? -7.823 1.091 -3.626 1.00 92.44 124 PHE A C 1
ATOM 1041 O O . PHE A 1 124 ? -6.731 1.142 -3.064 1.00 92.44 124 PHE A O 1
ATOM 1048 N N . ILE A 1 125 ? -7.969 0.541 -4.830 1.00 91.75 125 ILE A N 1
ATOM 1049 C CA . ILE A 1 125 ? -6.830 0.116 -5.649 1.00 91.75 125 ILE A CA 1
ATOM 1050 C C . ILE A 1 125 ? -6.572 1.227 -6.660 1.00 91.75 125 ILE A C 1
ATOM 1052 O O . ILE A 1 125 ? -7.199 1.272 -7.719 1.00 91.75 125 ILE A O 1
ATOM 1056 N N . TRP A 1 126 ? -5.690 2.147 -6.285 1.00 85.69 126 TRP A N 1
ATOM 1057 C CA . TRP A 1 126 ? -5.422 3.360 -7.038 1.00 85.69 126 TRP A CA 1
ATOM 1058 C C . TRP A 1 126 ? -4.440 3.094 -8.180 1.00 85.69 126 TRP A C 1
ATOM 1060 O O . TRP A 1 126 ? -3.569 2.228 -8.091 1.00 85.69 126 TRP A O 1
ATOM 1070 N N . ASP A 1 127 ? -4.623 3.818 -9.276 1.00 78.69 127 ASP A N 1
ATOM 1071 C CA . ASP A 1 127 ? -3.701 3.830 -10.407 1.00 78.69 127 ASP A CA 1
ATOM 1072 C C . ASP A 1 127 ? -2.851 5.097 -10.327 1.00 78.69 127 ASP A C 1
ATOM 1074 O O . ASP A 1 127 ? -3.379 6.186 -10.110 1.00 78.69 127 ASP A O 1
ATOM 1078 N N . GLU A 1 128 ? -1.542 4.947 -10.445 1.00 69.44 128 GLU A N 1
ATOM 1079 C CA . GLU A 1 128 ? -0.562 6.014 -10.273 1.00 69.44 128 GLU A CA 1
ATOM 1080 C C . GLU A 1 128 ? -0.683 7.158 -11.289 1.00 69.44 128 GLU A C 1
ATOM 1082 O O . GLU A 1 128 ? -0.264 8.278 -10.999 1.00 69.44 128 GLU A O 1
ATOM 1087 N N . ASP A 1 129 ? -1.327 6.907 -12.430 1.00 70.00 129 ASP A N 1
ATOM 1088 C CA . ASP A 1 129 ? -1.570 7.910 -13.470 1.00 70.00 129 ASP A CA 1
ATOM 1089 C C . ASP A 1 129 ? -2.856 8.734 -13.235 1.00 70.00 129 ASP A C 1
ATOM 1091 O O . ASP A 1 129 ? -3.197 9.620 -14.025 1.00 70.00 129 ASP A O 1
ATOM 1095 N N . LEU A 1 130 ? -3.610 8.460 -12.162 1.00 69.75 130 LEU A N 1
ATOM 1096 C CA . LEU A 1 130 ? -4.823 9.210 -11.834 1.00 69.75 130 LEU A CA 1
ATOM 1097 C C . LEU A 1 130 ? -4.475 10.504 -11.098 1.00 69.75 130 LEU A C 1
ATOM 1099 O O . LEU A 1 130 ? -4.054 10.495 -9.941 1.00 69.75 130 LEU A O 1
ATOM 1103 N N . GLY A 1 131 ? -4.725 11.630 -11.768 1.00 67.88 131 GLY A N 1
ATOM 1104 C CA . GLY A 1 131 ? -4.599 12.957 -11.178 1.00 67.88 131 GLY A CA 1
ATOM 1105 C C . GLY A 1 131 ? -5.499 13.115 -9.952 1.00 67.88 131 GLY A C 1
ATOM 1106 O O . GLY A 1 131 ? -6.688 12.804 -9.983 1.00 67.88 131 GLY A O 1
ATOM 1107 N N . VAL A 1 132 ? -4.928 13.633 -8.869 1.00 72.25 132 VAL A N 1
ATOM 1108 C CA . VAL A 1 132 ? -5.633 13.793 -7.592 1.00 72.25 132 VAL A CA 1
ATOM 1109 C C . VAL A 1 132 ? -6.227 15.183 -7.399 1.00 72.25 132 VAL A C 1
ATOM 1111 O O . VAL A 1 132 ? -6.827 15.432 -6.365 1.00 72.25 132 VAL A O 1
ATOM 1114 N N . GLU A 1 133 ? -6.081 16.109 -8.351 1.00 75.50 133 GLU A N 1
ATOM 1115 C CA . GLU A 1 133 ? -6.385 17.546 -8.204 1.00 75.50 133 GLU A CA 1
ATOM 1116 C C . GLU A 1 133 ? -7.764 17.839 -7.591 1.00 75.50 133 GLU A C 1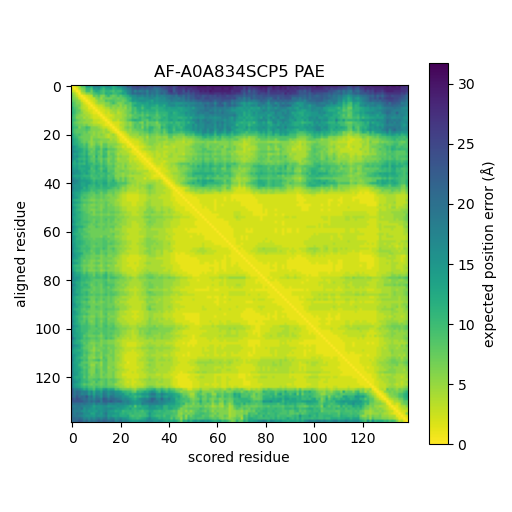
ATOM 1118 O O . GLU A 1 133 ? -7.853 18.655 -6.673 1.00 75.50 133 GLU A O 1
ATOM 1123 N N . HIS A 1 134 ? -8.796 17.106 -8.011 1.00 77.50 134 HIS A N 1
ATOM 1124 C CA . HIS A 1 134 ? -10.183 17.267 -7.554 1.00 77.50 134 HIS A CA 1
ATOM 1125 C C . HIS A 1 134 ? -10.679 16.141 -6.635 1.00 77.50 134 HIS A C 1
ATOM 1127 O O . HIS A 1 134 ? -11.879 16.022 -6.417 1.00 77.50 134 HIS A O 1
ATOM 1133 N N . PHE A 1 135 ? -9.781 15.292 -6.134 1.00 78.31 135 PHE A N 1
ATOM 1134 C CA . PHE A 1 135 ? -10.138 14.210 -5.223 1.00 78.31 135 PHE A CA 1
ATOM 1135 C C . PHE A 1 135 ? -10.246 14.712 -3.776 1.00 78.31 135 PHE A C 1
ATOM 1137 O O . PHE A 1 135 ? -9.322 15.373 -3.290 1.00 78.31 135 PHE A O 1
ATOM 1144 N N . ASP A 1 136 ? -11.346 14.352 -3.114 1.00 77.31 136 ASP A N 1
ATOM 1145 C CA . ASP A 1 136 ? -11.538 14.416 -1.664 1.00 77.31 136 ASP A CA 1
ATOM 1146 C C . ASP A 1 136 ? -11.734 12.981 -1.150 1.00 77.31 136 ASP A C 1
ATOM 1148 O O . ASP A 1 136 ? -12.509 12.213 -1.717 1.00 77.31 136 ASP A O 1
ATOM 1152 N N . ALA A 1 137 ? -10.970 12.597 -0.128 1.00 77.50 137 ALA A N 1
ATOM 1153 C CA . ALA A 1 137 ? -10.969 11.242 0.414 1.00 77.50 137 ALA A CA 1
ATOM 1154 C C . ALA A 1 137 ? -12.065 11.010 1.469 1.00 77.50 137 ALA A C 1
ATOM 1156 O O . ALA A 1 137 ? -12.307 9.861 1.838 1.00 77.50 137 ALA A O 1
ATOM 1157 N N . GLU A 1 138 ? -12.676 12.080 1.985 1.00 74.62 138 GLU A N 1
ATOM 1158 C CA . GLU A 1 138 ? -13.637 12.033 3.096 1.00 74.62 138 GLU A CA 1
ATOM 1159 C C . GLU A 1 138 ? -15.059 12.487 2.702 1.00 74.62 138 GLU A C 1
ATOM 1161 O O . GLU A 1 138 ? -15.950 12.462 3.556 1.00 74.62 138 GLU A O 1
ATOM 1166 N N . GLU A 1 139 ? -15.282 12.883 1.442 1.00 61.97 139 GLU A N 1
ATOM 1167 C CA . GLU A 1 139 ? -16.606 13.194 0.861 1.00 61.97 139 GLU A CA 1
ATOM 1168 C C . GLU A 1 139 ? -17.253 11.961 0.205 1.00 61.97 139 GLU A C 1
ATOM 1170 O O . GLU A 1 139 ? -18.452 11.711 0.482 1.00 61.97 139 GLU A O 1
#